Protein 4FQE (pdb70)

Secondary structure (DSSP, 8-state):
-EEEEEEEE----EEEEEEEEE-TTSEEEEEEEEEE--EEEEEEEEEE-EESSSSEEEEEEEEEEEESS--EE--EEEEEEESSSSEEEEEEEEEEEE--EEEEEEEEEEEETTTEEEEEEEEEEEE---EEEEEEEEEE--SSSEEEEEEEEEE--EEEEEEEEEEE--

Foldseek 3Di:
DKWKWKWKDWCFIKIKIKDKDADPQFWIKMKMWMATPHKIKMKIKIWGWADPDPFKIKIWMWMFMDMPQWTWTWTKIKIKGDPDPFKIKMWMWIFIDTCGWIKIKIKIWGDPPNFKIKMWMWMFTDDDCTKIKIKIKIWGCPDPFKIWIKMWMDISPIIMIMTMMMGDDD

GO terms:
  GO:0009279 cell outer membrane (C, IMP)
  GO:0005244 voltage-gated monoatomic ion channel activity (F, IMP)
  GO:0045488 pectin metabolic process (P, IMP)

Nearest PDB structures (foldseek):
  4fqe-assembly1_A  TM=1.006E+00  e=1.989E-33  Dickeya dadantii 3937
  4pr7-assembly1_A  TM=1.001E+00  e=6.737E-31  Dickeya dadantii
  8prn-assembly1_A  TM=6.132E-01  e=8.228E-06  Pseudogemmobacter blasticus
  1h6s-assembly1_1  TM=5.947E-01  e=3.664E-06  Pseudogemmobacter blasticus
  5fp2-assembly1_A  TM=3.968E-01  e=7.235E-04  Pseudomonas aeruginosa PAO1

B-factor: mean 33.02, std 14.08, range [19.28, 88.0]

Solvent-accessible surface area: 10880 Å² total; per-residue (Å²): 82,20,57,8,84,44,41,12,91,76,107,98,53,112,13,27,60,40,74,34,65,103,95,120,109,8,66,2,87,19,55,15,65,56,107,22,129,151,34,93,6,59,18,62,31,30,10,87,27,108,142,135,85,100,60,116,10,66,14,54,12,92,3,81,17,72,29,72,77,78,32,12,82,41,28,21,94,70,27,107,19,42,89,72,155,73,51,17,52,21,99,32,103,40,19,19,92,86,214,125,9,64,8,68,2,20,32,84,47,99,45,67,139,184,45,70,39,65,7,78,48,72,35,65,79,94,43,95,153,172,80,53,19,83,6,69,74,67,8,76,102,160,37,146,38,109,65,52,12,60,9,68,3,75,36,78,227,76,27,29,100,35,85,11,45,40,60,28,105,175

Radius of gyration: 16.12 Å; Cα contacts (8 Å, |Δi|>4): 517; chains: 1; bounding box: 32×30×42 Å

Organism: Dickeya dadant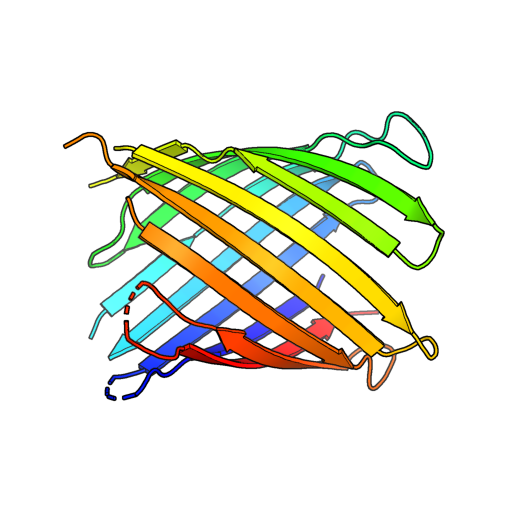ii (strain 3937) (NCBI:txid198628)

Structure (mmCIF, N/CA/C/O backbone):
data_4FQE
#
_entry.id   4FQE
#
_cell.length_a   36.856
_cell.length_b   59.674
_cell.length_c   51.564
_cell.angle_alpha   90.000
_cell.angle_beta   106.800
_cell.angle_gamma   90.000
#
_symmetry.space_group_name_H-M   'P 1 21 1'
#
loop_
_entity.id
_entity.type
_entity.pdbx_description
1 polymer 'Oligogalacturonate-specific porin kdgM'
2 non-polymer N-OCTANE
3 non-polymer (HYDROXYETHYLOXY)TRI(ETHYLOXY)OCTANE
4 water water
#
loop_
_atom_site.group_PDB
_atom_site.id
_atom_site.type_symbol
_atom_site.label_atom_id
_atom_site.label_alt_id
_atom_site.label_comp_id
_atom_site.label_asym_id
_atom_site.label_entity_id
_atom_site.label_seq_id
_atom_site.pdbx_PDB_ins_code
_atom_site.Cartn_x
_atom_site.Cartn_y
_atom_site.Cartn_z
_atom_site.occupancy
_atom_site.B_iso_or_equiv
_atom_site.auth_seq_id
_atom_site.auth_comp_id
_atom_site.auth_asym_id
_atom_site.auth_atom_id
_atom_site.pdbx_PDB_model_num
ATOM 1 N N . VAL A 1 1 ? -0.723 3.896 -11.034 1.00 23.85 1 VAL A N 1
ATOM 2 C CA . VAL A 1 1 ? -1.355 3.635 -9.738 1.00 23.16 1 VAL A CA 1
ATOM 3 C C . VAL A 1 1 ? -1.151 2.177 -9.343 1.00 22.76 1 VAL A C 1
ATOM 4 O O . VAL A 1 1 ? -1.350 1.293 -10.150 1.00 23.01 1 VAL A O 1
ATOM 8 N N . SER A 1 2 ? -0.732 1.957 -8.110 1.00 22.21 2 SER A N 1
ATOM 9 C CA . SER A 1 2 ? -0.677 0.650 -7.544 1.00 22.10 2 SER A CA 1
ATOM 10 C C . SER A 1 2 ? -1.434 0.581 -6.201 1.00 21.84 2 SER A C 1
ATOM 11 O O . SER A 1 2 ? -1.640 1.587 -5.511 1.00 21.10 2 SER A O 1
ATOM 14 N N . ILE A 1 3 ? -1.930 -0.613 -5.896 1.00 21.82 3 ILE A N 1
ATOM 15 C CA . ILE A 1 3 ? -2.582 -0.906 -4.632 1.00 22.03 3 ILE A CA 1
ATOM 16 C C . ILE A 1 3 ? -1.826 -2.111 -4.042 1.00 21.35 3 ILE A C 1
ATOM 17 O O . ILE A 1 3 ? -1.612 -3.125 -4.717 1.00 20.83 3 ILE A O 1
ATOM 22 N N . ASP A 1 4 ? -1.409 -1.973 -2.797 1.00 20.87 4 ASP A N 1
ATOM 23 C CA . ASP A 1 4 ? -0.517 -2.907 -2.168 1.00 21.04 4 ASP A CA 1
ATOM 24 C C . ASP A 1 4 ? -1.202 -3.349 -0.887 1.00 21.06 4 ASP A C 1
ATOM 25 O O . ASP A 1 4 ? -1.410 -2.557 0.021 1.00 20.92 4 ASP A O 1
ATOM 30 N N . TYR A 1 5 ? -1.525 -4.632 -0.827 1.00 21.02 5 TYR A N 1
ATOM 31 C CA . TYR A 1 5 ? -1.980 -5.248 0.389 1.00 21.57 5 TYR A CA 1
ATOM 32 C C . TYR A 1 5 ? -0.875 -6.068 1.049 1.00 20.90 5 TYR A C 1
ATOM 33 O O . TYR A 1 5 ? -0.132 -6.772 0.370 1.00 20.50 5 TYR A O 1
ATOM 42 N N . ARG A 1 6 ? -0.768 -5.968 2.368 1.00 20.70 6 ARG A N 1
ATOM 43 C CA . ARG A 1 6 ? 0.299 -6.650 3.101 1.00 20.62 6 ARG A CA 1
ATOM 44 C C . ARG A 1 6 ? -0.224 -7.130 4.458 1.00 20.87 6 ARG A C 1
ATOM 45 O O . ARG A 1 6 ? -0.947 -6.402 5.143 1.00 21.17 6 ARG A O 1
ATOM 53 N N . HIS A 1 7 ? 0.148 -8.347 4.828 1.00 20.86 7 HIS A N 1
ATOM 54 C CA . HIS A 1 7 ? -0.127 -8.935 6.145 1.00 21.40 7 HIS A CA 1
ATOM 55 C C . HIS A 1 7 ? 1.173 -9.171 6.848 1.00 21.83 7 HIS A C 1
ATOM 56 O O . HIS A 1 7 ? 2.145 -9.676 6.247 1.00 21.06 7 HIS A O 1
ATOM 63 N N . GLU A 1 8 ? 1.228 -8.816 8.127 1.00 22.95 8 GLU A N 1
ATOM 64 C CA . GLU A 1 8 ? 2.466 -8.924 8.920 1.00 23.88 8 GLU A CA 1
ATOM 65 C C . GLU A 1 8 ? 2.160 -9.672 10.201 1.00 25.51 8 GLU A C 1
ATOM 66 O O . GLU A 1 8 ? 1.133 -9.437 10.826 1.00 25.29 8 GLU A O 1
ATOM 72 N N . MET A 1 9 ? 3.091 -10.514 10.635 1.00 27.13 9 MET A N 1
ATOM 73 C CA A MET A 1 9 ? 3.010 -11.193 11.933 0.50 28.73 9 MET A CA 1
ATOM 74 C CA B MET A 1 9 ? 2.984 -11.141 11.949 0.50 29.22 9 MET A CA 1
ATOM 75 C C . MET A 1 9 ? 4.406 -11.291 12.496 1.00 30.63 9 MET A C 1
ATOM 76 O O . MET A 1 9 ? 5.360 -11.204 11.748 1.00 29.60 9 MET A O 1
ATOM 85 N N . GLN A 1 10 ? 4.538 -11.473 13.806 1.00 35.03 10 GLN A N 1
ATOM 86 C CA . GLN A 1 10 ? 5.862 -11.756 14.365 1.00 39.55 10 GLN A CA 1
ATOM 87 C C . GLN A 1 10 ? 5.901 -13.194 14.862 1.00 44.67 10 GLN A C 1
ATOM 88 O O . GLN A 1 10 ? 5.220 -14.077 14.298 1.00 45.07 10 GLN A O 1
ATOM 94 N N . ASP A 1 11 ? 6.726 -13.459 15.871 1.00 48.78 11 ASP A N 1
ATOM 95 C CA . ASP A 1 11 ? 6.690 -14.741 16.545 1.00 51.83 11 ASP A CA 1
ATOM 96 C C . ASP A 1 11 ? 7.327 -14.622 17.926 1.00 54.85 11 ASP A C 1
ATOM 97 O O . ASP A 1 11 ? 7.041 -13.672 18.661 1.00 56.58 11 ASP A O 1
ATOM 102 N N . GLY A 1 16 ? 0.261 -10.426 17.778 1.00 42.81 16 GLY A N 1
ATOM 103 C CA . GLY A 1 16 ? -0.956 -10.304 16.980 1.00 41.49 16 GLY A CA 1
ATOM 104 C C . GLY A 1 16 ? -0.689 -10.357 15.478 1.00 39.76 16 GLY A C 1
ATOM 105 O O . GLY A 1 16 ? 0.018 -11.237 14.979 1.00 40.98 16 GLY A O 1
ATOM 106 N N . HIS A 1 17 ? -1.286 -9.428 14.753 1.00 37.33 17 HIS A N 1
ATOM 107 C CA . HIS A 1 17 ? -1.106 -9.315 13.327 1.00 34.58 17 HIS A CA 1
ATOM 108 C C . HIS A 1 17 ? -1.390 -7.916 12.935 1.00 32.64 17 HIS A C 1
ATOM 109 O O . HIS A 1 17 ? -2.066 -7.166 13.669 1.00 33.19 17 HIS A O 1
ATOM 116 N N . LYS A 1 18 ? -0.857 -7.535 11.787 1.00 30.15 18 LYS A N 1
ATOM 117 C CA . LYS A 1 18 ? -1.133 -6.230 11.191 1.00 29.09 18 LYS A CA 1
ATOM 118 C C . LYS A 1 18 ? -1.515 -6.423 9.735 1.00 27.55 18 LYS A C 1
ATOM 119 O O . LYS A 1 18 ? -0.967 -7.314 9.042 1.00 27.44 18 LYS A O 1
ATOM 125 N N . ASP A 1 19 ? -2.439 -5.600 9.254 1.00 26.23 19 ASP A N 1
ATOM 126 C CA . ASP A 1 19 ? -2.747 -5.532 7.838 1.00 25.25 19 ASP A CA 1
ATOM 127 C C . ASP A 1 19 ? -2.707 -4.094 7.342 1.00 24.21 19 ASP A C 1
ATOM 128 O O . ASP A 1 19 ? -2.919 -3.133 8.111 1.00 24.21 19 ASP A O 1
ATOM 133 N N . ARG A 1 20 ? -2.456 -3.943 6.054 1.00 22.95 20 ARG A N 1
ATOM 134 C CA . ARG A 1 20 ? -2.457 -2.606 5.455 1.00 22.15 20 ARG A CA 1
ATOM 135 C C . ARG A 1 20 ? -2.935 -2.605 4.015 1.00 21.84 20 ARG A C 1
ATOM 136 O O . ARG A 1 20 ? -2.797 -3.591 3.293 1.00 21.98 20 ARG A O 1
ATOM 144 N N . LEU A 1 21 ? -3.449 -1.466 3.563 1.00 21.46 21 LEU A N 1
ATOM 145 C CA . LEU A 1 21 ? -3.697 -1.273 2.164 1.00 21.38 21 LEU A CA 1
ATOM 146 C C . LEU A 1 21 ? -3.129 0.087 1.778 1.00 20.75 21 LEU A C 1
ATOM 147 O O . LEU A 1 21 ? -3.567 1.073 2.328 1.00 20.57 21 LEU A O 1
ATOM 152 N N . LEU A 1 22 ? -2.217 0.090 0.818 1.00 20.09 22 LEU A N 1
ATOM 153 C CA . LEU A 1 22 ? -1.417 1.279 0.433 1.00 20.16 22 LEU A CA 1
ATOM 154 C C . LEU A 1 22 ? -1.625 1.509 -1.039 1.00 20.33 22 LEU A C 1
ATOM 155 O O . LEU A 1 22 ? -1.313 0.644 -1.862 1.00 20.38 22 LEU A O 1
ATOM 160 N N . ILE A 1 23 ? -2.171 2.684 -1.363 1.00 20.71 23 ILE A N 1
ATOM 161 C CA . ILE A 1 23 ? -2.428 3.068 -2.720 1.00 21.14 23 ILE A CA 1
ATOM 162 C C . ILE A 1 23 ? -1.505 4.221 -3.067 1.00 20.75 23 ILE A C 1
ATOM 163 O O . ILE A 1 23 ? -1.428 5.183 -2.314 1.00 20.41 23 ILE A O 1
ATOM 168 N N . SER A 1 24 ? -0.842 4.150 -4.210 1.00 20.67 24 SER A N 1
ATOM 169 C CA . SER A 1 24 ? 0.112 5.203 -4.546 1.00 20.80 24 SER A CA 1
ATOM 170 C C . SER A 1 24 ? 0.296 5.390 -6.023 1.00 21.07 24 SER A C 1
ATOM 171 O O . SER A 1 24 ? -0.076 4.538 -6.849 1.00 21.63 24 SER A O 1
ATOM 174 N N . HIS A 1 25 ? 0.824 6.545 -6.380 1.00 21.13 25 HIS A N 1
ATOM 175 C CA . HIS A 1 25 ? 1.143 6.808 -7.765 1.00 21.67 25 HIS A CA 1
ATOM 176 C C . HIS A 1 25 ? 2.303 7.787 -7.820 1.00 21.69 25 HIS A C 1
ATOM 177 O O . HIS A 1 25 ? 2.391 8.687 -6.971 1.00 20.92 25 HIS A O 1
ATOM 184 N N . ARG A 1 26 ? 3.214 7.569 -8.769 1.00 21.89 26 ARG A N 1
ATOM 185 C CA . ARG A 1 26 ? 4.275 8.530 -9.073 1.00 22.75 26 ARG A CA 1
ATOM 186 C C . ARG A 1 26 ? 4.024 9.002 -10.491 1.00 23.98 26 ARG A C 1
ATOM 187 O O . ARG A 1 26 ? 3.938 8.189 -11.413 1.00 23.87 26 ARG A O 1
ATOM 195 N N . PHE A 1 27 ? 3.868 10.308 -10.655 1.00 24.60 27 PHE A N 1
ATOM 196 C CA . PHE A 1 27 ? 3.659 10.922 -11.950 1.00 26.27 27 PHE A CA 1
ATOM 197 C C . PHE A 1 27 ? 5.007 11.054 -12.665 1.00 26.73 27 PHE A C 1
ATOM 198 O O . PHE A 1 27 ? 6.062 11.045 -12.020 1.00 26.12 27 PHE A O 1
ATOM 206 N N . ALA A 1 28 ? 4.965 11.188 -13.988 1.00 28.05 28 ALA A N 1
ATOM 207 C CA . ALA A 1 28 ? 6.191 11.280 -14.793 1.00 28.92 28 ALA A CA 1
ATOM 208 C C . ALA A 1 28 ? 6.970 12.551 -14.460 1.00 28.90 28 ALA A C 1
ATOM 209 O O . ALA A 1 28 ? 8.177 12.578 -14.619 1.00 29.89 28 ALA A O 1
ATOM 211 N N . ASN A 1 29 ? 6.286 13.597 -13.983 1.00 28.69 29 ASN A N 1
ATOM 212 C CA . ASN A 1 29 ? 6.968 14.805 -13.508 1.00 28.38 29 ASN A CA 1
ATOM 213 C C . ASN A 1 29 ? 7.752 14.629 -12.200 1.00 26.74 29 ASN A C 1
ATOM 214 O O . ASN A 1 29 ? 8.438 15.559 -11.775 1.00 26.64 29 ASN A O 1
ATOM 219 N N . GLY A 1 30 ? 7.609 13.488 -11.533 1.00 25.05 30 GLY A N 1
ATOM 220 C CA . GLY A 1 30 ? 8.323 13.240 -10.290 1.00 23.79 30 GLY A CA 1
ATOM 221 C C . GLY A 1 30 ? 7.464 13.366 -9.040 1.00 22.77 30 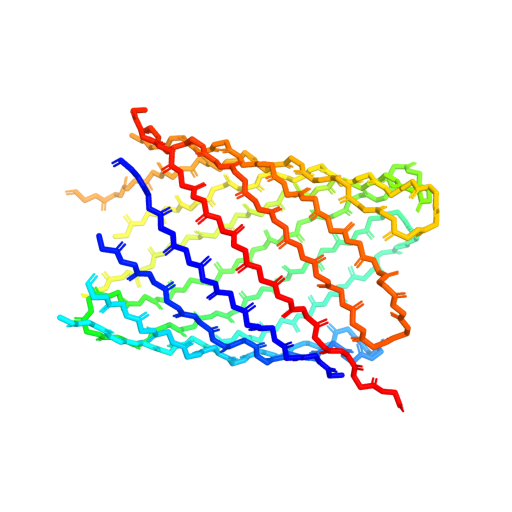GLY A C 1
ATOM 222 O O . GLY A 1 30 ? 7.869 12.920 -7.975 1.00 21.82 30 GLY A O 1
ATOM 223 N N . PHE A 1 31 ? 6.285 13.976 -9.158 1.00 22.97 31 PHE A N 1
ATOM 224 C CA . PHE A 1 31 ? 5.412 14.155 -7.985 1.00 22.38 31 PHE A CA 1
ATOM 225 C C . PHE A 1 31 ? 4.776 12.823 -7.623 1.00 21.78 31 PHE A C 1
ATOM 226 O O . PHE A 1 31 ? 4.382 12.071 -8.527 1.00 21.84 31 PHE A O 1
ATOM 234 N N . GLY A 1 32 ? 4.720 12.521 -6.325 1.00 20.88 32 GLY A N 1
ATOM 235 C CA . GLY A 1 32 ? 4.117 11.257 -5.879 1.00 20.96 32 GLY A CA 1
ATOM 236 C C . GLY A 1 32 ? 3.201 11.504 -4.718 1.00 20.87 32 GLY A C 1
ATOM 237 O O . GLY A 1 32 ? 3.416 12.460 -3.964 1.00 20.43 32 GLY A O 1
ATOM 238 N N . LEU A 1 33 ? 2.210 10.621 -4.580 1.00 21.13 33 LEU A N 1
ATOM 239 C CA . LEU A 1 33 ? 1.191 10.710 -3.552 1.00 21.80 33 LEU A CA 1
ATOM 240 C C . LEU A 1 33 ? 0.828 9.301 -3.161 1.00 21.00 33 LEU A C 1
ATOM 241 O O . LEU A 1 33 ? 0.650 8.468 -4.042 1.00 21.04 33 LEU A O 1
ATOM 246 N N . SER A 1 34 ? 0.674 9.045 -1.874 1.00 20.20 34 SER A N 1
ATOM 247 C CA . SER A 1 34 ? 0.172 7.752 -1.424 1.00 19.86 34 SER A CA 1
ATOM 248 C C . SER A 1 34 ? -0.781 7.926 -0.264 1.00 20.10 34 SER A C 1
ATOM 249 O O . SER A 1 34 ? -0.733 8.938 0.426 1.00 19.45 34 SER A O 1
ATOM 252 N N . SER A 1 35 ? -1.675 6.947 -0.073 1.00 20.37 35 SER A N 1
ATOM 253 C CA . SER A 1 35 ? -2.560 6.958 1.086 1.00 21.22 35 SER A CA 1
ATOM 254 C C . SER A 1 35 ? -2.593 5.502 1.599 1.00 21.49 35 SER A C 1
ATOM 255 O O . SER A 1 35 ? -2.628 4.585 0.805 1.00 21.01 35 SER A O 1
ATOM 258 N N . GLU A 1 36 ? -2.492 5.307 2.904 1.00 21.87 36 GLU A N 1
ATOM 259 C CA . GLU A 1 36 ? -2.422 3.962 3.458 1.00 22.34 36 GLU A CA 1
ATOM 260 C C . GLU A 1 36 ? -3.396 3.869 4.621 1.00 23.06 36 GLU A C 1
ATOM 261 O O . GLU A 1 36 ? -3.462 4.785 5.435 1.00 23.41 36 GLU A O 1
ATOM 267 N N . VAL A 1 37 ? -4.146 2.773 4.679 1.00 23.26 37 VAL A N 1
ATOM 268 C CA . VAL A 1 37 ? -4.973 2.469 5.826 1.00 24.26 37 VAL A CA 1
ATOM 269 C C . VAL A 1 37 ? -4.399 1.213 6.468 1.00 24.53 37 VAL A C 1
ATOM 270 O O . VAL A 1 37 ? -3.946 0.310 5.759 1.00 23.61 37 VAL A O 1
ATOM 274 N N . LYS A 1 38 ? -4.352 1.207 7.796 1.00 25.35 38 LYS A N 1
ATOM 275 C CA . LYS A 1 38 ? -3.683 0.164 8.555 1.00 26.36 38 LYS A CA 1
ATOM 276 C C . LYS A 1 38 ? -4.611 -0.266 9.657 1.00 27.90 38 LYS A C 1
ATOM 277 O O . LYS A 1 38 ? -5.278 0.571 10.245 1.00 27.54 38 LYS A O 1
ATOM 283 N N . TRP A 1 39 ? -4.663 -1.573 9.907 1.00 28.59 39 TRP A N 1
ATOM 284 C CA . TRP A 1 39 ? -5.356 -2.119 11.057 1.00 30.49 39 TRP A CA 1
ATOM 285 C C . TRP A 1 39 ? -4.622 -3.305 11.652 1.00 31.55 39 TRP A C 1
ATOM 286 O O . TRP A 1 39 ? -3.955 -4.067 10.927 1.00 31.63 39 TRP A O 1
ATOM 297 N N . ALA A 1 40 ? -4.706 -3.452 12.974 1.00 32.86 40 ALA A N 1
ATOM 298 C CA . ALA A 1 40 ? -3.875 -4.383 13.725 1.00 34.50 40 ALA A CA 1
ATOM 299 C C . ALA A 1 40 ? -4.614 -4.874 14.949 1.00 38.27 40 ALA A C 1
ATOM 300 O O . ALA A 1 40 ? -5.419 -4.134 15.544 1.00 38.45 40 ALA A O 1
ATOM 302 N N . GLN A 1 41 ? -4.350 -6.118 15.344 1.00 40.89 41 GLN A N 1
ATOM 303 C CA . GLN A 1 41 ? -5.042 -6.722 16.494 1.00 44.43 41 GLN A CA 1
ATOM 304 C C . GLN A 1 41 ? -4.041 -7.359 17.439 1.00 45.67 41 GLN A C 1
ATOM 305 O O . GLN A 1 41 ? -3.106 -8.028 16.975 1.00 47.12 41 GLN A O 1
ATOM 311 N N . VAL A 1 56 ? -7.403 -3.856 19.490 1.00 51.83 56 VAL A N 1
ATOM 312 C CA . VAL A 1 56 ? -7.460 -3.456 18.084 1.00 50.15 56 VAL A CA 1
ATOM 313 C C . VAL A 1 56 ? -6.933 -2.026 17.893 1.00 48.15 56 VAL A C 1
ATOM 314 O O . VAL A 1 56 ? -7.155 -1.159 18.737 1.00 50.24 56 VAL A O 1
ATOM 318 N N . SER A 1 57 ? -6.231 -1.776 16.794 1.00 43.96 57 SER A N 1
ATOM 319 C CA . SER A 1 57 ? -5.867 -0.409 16.438 1.00 42.12 57 SER A CA 1
ATOM 320 C C . SER A 1 57 ? -6.020 -0.180 14.946 1.00 40.24 57 SER A C 1
ATOM 321 O O . SER A 1 57 ? -6.157 -1.114 14.150 1.00 38.97 57 SER A O 1
ATOM 324 N N . ASN A 1 58 ? -6.010 1.088 14.567 1.00 38.51 58 ASN A N 1
ATOM 325 C CA . ASN A 1 58 ? -6.137 1.445 13.182 1.00 36.89 58 ASN A CA 1
ATOM 326 C C . ASN A 1 58 ? -5.465 2.767 12.957 1.00 35.38 58 ASN A C 1
ATOM 327 O O . ASN A 1 58 ? -5.194 3.508 13.908 1.00 35.71 58 ASN A O 1
ATOM 332 N N . GLY A 1 59 ? -5.228 3.062 11.697 1.00 33.33 59 GLY A N 1
ATOM 333 C CA . GLY A 1 59 ? -4.510 4.276 11.332 1.00 32.54 59 GLY A CA 1
ATOM 334 C C . GLY A 1 59 ? -4.534 4.547 9.852 1.00 31.31 59 GLY A C 1
ATOM 335 O O . GLY A 1 59 ? -4.916 3.688 9.065 1.00 29.38 59 GLY A O 1
ATOM 336 N N . THR A 1 60 ? -4.128 5.767 9.473 1.00 30.47 60 THR A N 1
ATOM 337 C CA . THR A 1 60 ? -4.012 6.106 8.072 1.00 30.23 60 THR A CA 1
ATOM 338 C C . THR A 1 60 ? -2.812 7.000 7.883 1.00 28.71 60 THR A C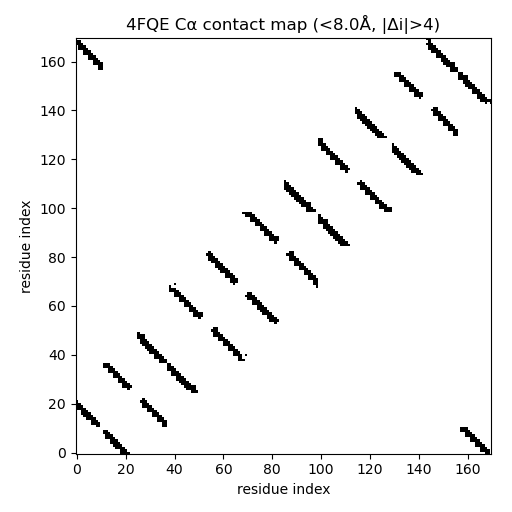 1
ATOM 339 O O . THR A 1 60 ? -2.576 7.887 8.719 1.00 28.95 60 THR A O 1
ATOM 343 N N . GLU A 1 61 ? -2.108 6.809 6.780 1.00 26.35 61 GLU A N 1
ATOM 344 C CA . GLU A 1 61 ? -0.970 7.688 6.455 1.00 25.17 61 GLU A CA 1
ATOM 345 C C . GLU A 1 61 ? -1.065 8.223 5.039 1.00 23.80 61 GLU A C 1
ATOM 346 O O . GLU A 1 61 ? -1.450 7.522 4.123 1.00 23.39 61 GLU A O 1
ATOM 352 N N . VAL A 1 62 ? -0.724 9.500 4.869 1.00 22.99 62 VAL A N 1
ATOM 353 C CA A VAL A 1 62 ? -0.630 10.078 3.542 0.50 22.48 62 VAL A CA 1
ATOM 354 C CA B VAL A 1 62 ? -0.649 10.114 3.561 0.50 22.43 62 VAL A CA 1
ATOM 355 C C . VAL A 1 62 ? 0.765 10.635 3.371 1.00 21.87 62 VAL A C 1
ATOM 356 O O . VAL A 1 62 ? 1.356 11.154 4.317 1.00 22.11 62 VAL A O 1
ATOM 363 N N . VAL A 1 63 ? 1.297 10.498 2.162 1.00 21.35 63 VAL A N 1
ATOM 364 C CA . VAL A 1 63 ? 2.663 10.932 1.837 1.00 20.91 63 VAL A CA 1
ATOM 365 C C . VAL A 1 63 ? 2.566 11.683 0.522 1.00 21.16 63 VAL A C 1
ATOM 366 O O . VAL A 1 63 ? 1.954 11.198 -0.429 1.00 21.66 63 VAL A O 1
ATOM 370 N N . ALA A 1 64 ? 3.184 12.847 0.474 1.00 21.16 64 ALA A N 1
ATOM 371 C CA . ALA A 1 64 ? 3.459 13.565 -0.777 1.00 21.28 64 ALA A CA 1
ATOM 372 C C . ALA A 1 64 ? 4.969 13.738 -0.929 1.00 20.96 64 ALA A C 1
ATOM 373 O O . ALA A 1 64 ? 5.669 13.933 0.048 1.00 20.47 64 ALA A O 1
ATOM 375 N N . SER A 1 65 ? 5.478 13.598 -2.153 1.00 21.51 65 SER A N 1
ATOM 376 C CA . SER A 1 65 ? 6.906 13.722 -2.429 1.00 21.89 65 SER A CA 1
ATOM 377 C C . SER A 1 65 ? 7.171 14.148 -3.860 1.00 22.52 65 SER A C 1
ATOM 378 O O . SER A 1 65 ? 6.310 14.066 -4.730 1.00 21.36 65 SER A O 1
ATOM 381 N N . TYR A 1 66 ? 8.409 14.601 -4.085 1.00 23.51 66 TYR A N 1
ATOM 382 C CA . TYR A 1 66 ? 8.932 14.844 -5.435 1.00 24.55 66 TYR A CA 1
ATOM 383 C C . TYR A 1 66 ? 10.232 14.029 -5.573 1.00 24.09 66 TYR A C 1
ATOM 384 O O . TYR A 1 66 ? 11.098 14.112 -4.710 1.00 23.48 66 TYR A O 1
ATOM 393 N N . VAL A 1 67 ? 10.402 13.284 -6.661 1.00 23.80 67 VAL A N 1
ATOM 394 C CA . VAL A 1 67 ? 11.711 12.739 -6.959 1.00 23.94 67 VAL A CA 1
ATOM 395 C C . VAL A 1 67 ? 12.365 13.647 -7.986 1.00 25.43 67 VAL A C 1
ATOM 396 O O . VAL A 1 67 ? 11.836 13.838 -9.074 1.00 26.05 67 VAL A O 1
ATOM 400 N N . TYR A 1 68 ? 13.508 14.203 -7.616 1.00 26.52 68 TYR A N 1
ATOM 401 C CA . TYR A 1 68 ? 14.286 15.095 -8.494 1.00 28.58 68 TYR A CA 1
ATOM 402 C C . TYR A 1 68 ? 15.502 14.325 -9.006 1.00 28.68 68 TYR A C 1
ATOM 403 O O . TYR A 1 68 ? 16.390 13.985 -8.222 1.00 28.21 68 TYR A O 1
ATOM 412 N N . LYS A 1 69 ? 15.538 14.039 -10.303 1.00 29.22 69 LYS A N 1
ATOM 413 C CA . LYS A 1 69 ? 16.627 13.235 -10.884 1.00 30.66 69 LYS A CA 1
ATOM 414 C C . LYS A 1 69 ? 17.693 14.140 -11.465 1.00 31.01 69 LYS A C 1
ATOM 415 O O . LYS A 1 69 ? 17.426 14.889 -12.389 1.00 32.29 69 LYS A O 1
ATOM 421 N N . PHE A 1 70 ? 18.889 14.105 -10.894 1.00 30.67 70 PHE A N 1
ATOM 422 C CA . PHE A 1 70 ? 19.998 14.870 -11.442 1.00 31.20 70 PHE A CA 1
ATOM 423 C C . PHE A 1 70 ? 20.449 14.306 -12.770 1.00 31.41 70 PHE A C 1
ATOM 424 O O . PHE A 1 70 ? 20.823 15.057 -13.661 1.00 32.34 70 PHE A O 1
ATOM 432 N N . ASN A 1 71 ? 20.450 12.981 -12.854 1.00 30.56 71 ASN A N 1
ATOM 433 C CA . ASN A 1 71 ? 20.871 12.227 -14.039 1.00 31.23 71 ASN A CA 1
ATOM 434 C C . ASN A 1 71 ? 20.450 10.781 -13.838 1.00 30.74 71 ASN A C 1
ATOM 435 O O . ASN A 1 71 ? 19.741 10.493 -12.886 1.00 29.72 71 ASN A O 1
ATOM 440 N N . SER A 1 72 ? 20.894 9.880 -14.710 1.00 31.75 72 SER A N 1
ATOM 441 C CA . SER A 1 72 ? 20.503 8.461 -14.652 1.00 31.26 72 SER A CA 1
ATOM 442 C C . SER A 1 72 ? 20.982 7.686 -13.408 1.00 30.01 72 SER A C 1
ATOM 443 O O . SER A 1 72 ? 20.455 6.609 -13.083 1.00 29.61 72 SER A O 1
ATOM 446 N N . VAL A 1 73 ? 21.955 8.241 -12.698 1.00 29.09 73 VAL A N 1
ATOM 447 C CA . VAL A 1 73 ? 22.481 7.621 -11.507 1.00 27.94 73 VAL A CA 1
ATOM 448 C C . VAL A 1 73 ? 21.918 8.182 -10.204 1.00 26.61 73 VAL A C 1
ATOM 449 O O . VAL A 1 73 ? 21.442 7.416 -9.373 1.00 25.40 73 VAL A O 1
ATOM 453 N N . PHE A 1 74 ? 21.998 9.504 -10.000 1.00 26.55 74 PHE A N 1
ATOM 454 C CA . PHE A 1 74 ? 21.678 10.096 -8.681 1.00 25.96 74 PHE A CA 1
ATOM 455 C C . PHE A 1 74 ? 20.310 10.786 -8.699 1.00 25.46 74 PHE A C 1
ATOM 456 O O . PHE A 1 74 ? 19.968 11.463 -9.665 1.00 25.69 74 PHE A O 1
ATOM 464 N N . SER A 1 75 ? 19.533 10.603 -7.630 1.00 24.69 75 SER A N 1
ATOM 465 C CA . SER A 1 75 ? 18.295 11.333 -7.439 1.00 24.73 75 SER A CA 1
ATOM 466 C C . SER A 1 75 ? 18.107 11.678 -5.953 1.00 24.37 75 SER A C 1
ATOM 467 O O . SER A 1 75 ? 18.692 11.055 -5.084 1.00 24.18 75 SER A O 1
ATOM 470 N N . ILE A 1 76 ? 17.333 12.716 -5.681 1.00 24.57 76 ILE A N 1
ATOM 471 C CA A ILE A 1 76 ? 16.983 13.076 -4.319 0.50 24.57 76 ILE A CA 1
ATOM 472 C CA B ILE A 1 76 ? 16.996 13.100 -4.317 0.50 24.24 76 ILE A CA 1
ATOM 473 C C . ILE A 1 76 ? 15.475 13.296 -4.240 1.00 24.34 76 ILE A C 1
ATOM 474 O O . ILE A 1 76 ? 14.879 13.870 -5.169 1.00 24.56 76 ILE A O 1
ATOM 483 N N . GLU A 1 77 ? 14.876 12.806 -3.141 1.00 23.97 77 GLU A N 1
ATOM 484 C CA . GLU A 1 77 ? 13.417 12.794 -2.913 1.00 24.02 77 GLU A CA 1
ATOM 485 C C . GLU A 1 77 ? 13.055 13.370 -1.543 1.00 24.00 77 GLU A C 1
ATOM 486 O O . GLU A 1 77 ? 13.155 12.672 -0.547 1.00 24.19 77 GLU A O 1
ATOM 492 N N . PRO A 1 78 ? 12.647 14.655 -1.479 1.00 24.68 78 PRO A N 1
ATOM 493 C CA . PRO A 1 78 ? 12.126 15.178 -0.225 1.00 24.66 78 PRO A CA 1
ATOM 494 C C . PRO A 1 78 ? 10.683 14.742 -0.107 1.00 24.68 78 PRO A C 1
ATOM 495 O O . PRO A 1 78 ? 10.011 14.596 -1.121 1.00 26.18 78 PRO A O 1
ATOM 499 N N . GLY A 1 79 ? 10.215 14.498 1.101 1.00 23.56 79 GLY A N 1
ATOM 500 C CA . GLY A 1 79 ? 8.872 13.983 1.253 1.00 22.85 79 GLY A CA 1
ATOM 501 C C . GLY A 1 79 ? 8.288 14.492 2.527 1.00 22.72 79 GLY A C 1
ATOM 502 O O . GLY A 1 79 ? 9.004 14.864 3.432 1.00 22.57 79 GLY A O 1
ATOM 503 N N . PHE A 1 80 ? 6.969 14.466 2.559 1.00 23.40 80 PHE A N 1
ATOM 504 C CA . PHE A 1 80 ? 6.137 14.962 3.646 1.00 24.03 80 PHE A CA 1
ATOM 505 C C . PHE A 1 80 ? 5.156 13.846 3.965 1.00 23.17 80 PHE A C 1
ATOM 506 O O . PHE A 1 80 ? 4.506 13.355 3.065 1.00 22.34 80 PHE A O 1
ATOM 514 N N . SER A 1 81 ? 5.005 13.490 5.236 1.00 23.59 81 SER A N 1
ATOM 515 C CA . SER A 1 81 ? 3.994 12.493 5.629 1.00 23.63 81 SER A CA 1
ATOM 516 C C . SER A 1 81 ? 3.378 12.802 6.986 1.00 23.99 81 SER A C 1
ATOM 517 O O . SER A 1 81 ? 4.018 13.366 7.870 1.00 24.28 81 SER A O 1
ATOM 520 N N . LEU A 1 82 ? 2.109 12.478 7.109 1.00 23.77 82 LEU A N 1
ATOM 521 C CA . LEU A 1 82 ? 1.369 12.653 8.359 1.00 24.99 82 LEU A CA 1
ATOM 522 C C . LEU A 1 82 ? 0.680 11.334 8.559 1.00 26.14 82 LEU A C 1
ATOM 523 O O . LEU A 1 82 ? 0.081 10.838 7.626 1.00 25.77 82 LEU A O 1
ATOM 528 N N . GLU A 1 83 ? 0.774 10.775 9.757 1.00 28.39 83 GLU A N 1
ATOM 529 C CA . GLU A 1 83 ? -0.062 9.631 10.096 1.00 30.74 83 GLU A CA 1
ATOM 530 C C . GLU A 1 83 ? -0.995 9.953 11.255 1.00 32.05 83 GLU A C 1
ATOM 531 O O . GLU A 1 83 ? -0.612 10.663 12.164 1.00 31.60 83 GLU A O 1
ATOM 537 N N . SER A 1 84 ? -2.213 9.399 11.200 1.00 34.34 84 SER A N 1
ATOM 538 C CA . SER A 1 84 ? -3.267 9.586 12.215 1.00 36.32 84 SER A CA 1
ATOM 539 C C . SER A 1 84 ? -3.782 8.212 12.652 1.00 39.95 84 SER A C 1
ATOM 540 O O . SER A 1 84 ? -4.268 7.450 11.811 1.00 39.49 84 SER A O 1
ATOM 543 N N . GLY A 1 85 ? -3.700 7.902 13.949 1.00 41.49 85 GLY A N 1
ATOM 544 C CA . GLY A 1 85 ? -4.104 6.585 14.425 1.00 44.09 85 GLY A CA 1
ATOM 545 C C . GLY A 1 85 ? -4.632 6.531 15.834 1.00 45.85 85 GLY A C 1
ATOM 546 O O . GLY A 1 85 ? -4.824 7.558 16.487 1.00 43.96 85 GLY A O 1
ATOM 547 N N . SER A 1 86 ? -4.888 5.295 16.267 1.00 48.69 86 SER A N 1
ATOM 548 C CA . SER A 1 86 ? -5.150 4.960 17.661 1.00 52.10 86 SER A CA 1
ATOM 549 C C . SER A 1 86 ? -3.889 5.222 18.500 1.00 55.52 86 SER A C 1
ATOM 550 O O . SER A 1 86 ? -3.971 5.823 19.565 1.00 58.77 86 SER A O 1
ATOM 553 N N . SER A 1 87 ? -2.729 4.785 18.002 1.00 59.00 87 SER A N 1
ATOM 554 C CA . SER A 1 87 ? -1.480 4.790 18.787 1.00 61.32 87 SER A CA 1
ATOM 555 C C . SER A 1 87 ? -0.284 5.546 18.170 1.00 63.16 87 SER A C 1
ATOM 556 O O . SER A 1 87 ? 0.503 6.151 18.908 1.00 66.95 87 SER A O 1
ATOM 559 N N . ASN A 1 88 ? -0.126 5.488 16.844 1.00 59.45 88 ASN A N 1
ATOM 560 C CA . ASN A 1 88 ? 0.928 6.230 16.155 1.00 56.82 88 ASN A CA 1
ATOM 561 C C . ASN A 1 88 ? 0.335 7.490 15.540 1.00 55.00 88 ASN A C 1
ATOM 562 O O . ASN A 1 88 ? -0.689 7.432 14.846 1.00 57.05 88 ASN A O 1
ATOM 567 N N . ASN A 1 89 ? 0.943 8.636 15.839 1.00 49.57 89 ASN A N 1
ATOM 568 C CA . ASN A 1 89 ? 0.437 9.929 15.357 1.00 46.03 89 ASN A CA 1
ATOM 569 C C . ASN A 1 89 ? 1.610 10.822 15.228 1.00 42.68 89 ASN A C 1
ATOM 570 O O . ASN A 1 89 ? 2.091 11.342 16.215 1.00 44.14 89 ASN A O 1
ATOM 575 N N . ASN A 1 90 ? 2.089 10.982 14.007 1.00 38.92 90 ASN A N 1
ATOM 576 C CA . ASN A 1 90 ? 3.384 11.572 13.781 1.00 36.28 90 ASN A CA 1
ATOM 577 C C . ASN A 1 90 ? 3.414 12.299 12.478 1.00 31.01 90 ASN A C 1
ATOM 578 O O . ASN A 1 90 ? 2.739 11.940 11.527 1.00 29.27 90 ASN A O 1
ATOM 583 N N . TYR A 1 91 ? 4.217 13.331 12.489 1.00 29.02 91 TYR A N 1
ATOM 584 C CA . TYR A 1 91 ? 4.651 14.052 11.313 1.00 26.89 91 TYR A CA 1
ATOM 585 C C . TYR A 1 91 ? 6.068 13.528 11.026 1.00 25.50 91 TYR A C 1
ATOM 586 O O . TYR A 1 91 ? 6.926 13.573 11.878 1.00 24.85 91 TYR A O 1
ATOM 595 N N . ARG A 1 92 ? 6.273 13.005 9.828 1.00 24.73 92 ARG A N 1
ATOM 596 C CA . ARG A 1 92 ? 7.555 12.413 9.459 1.00 24.14 92 ARG A CA 1
ATOM 597 C C . ARG A 1 92 ? 7.926 12.894 8.074 1.00 23.17 92 ARG A C 1
ATOM 598 O O . ARG A 1 92 ? 7.615 12.226 7.089 1.00 23.47 92 ARG A O 1
ATOM 606 N N . PRO A 1 93 ? 8.568 14.067 7.978 1.00 22.73 93 PRO A N 1
ATOM 607 C CA . PRO A 1 93 ? 9.110 14.483 6.697 1.00 22.64 93 PRO A CA 1
ATOM 608 C C . PRO A 1 93 ? 10.352 13.638 6.420 1.00 22.06 93 PRO A C 1
ATOM 609 O O . PRO A 1 93 ? 10.860 13.017 7.336 1.00 22.20 93 PRO A O 1
ATOM 613 N N . TYR A 1 94 ? 10.815 13.583 5.183 1.00 21.89 94 TYR A N 1
ATOM 614 C CA . TYR A 1 94 ? 12.029 12.813 4.906 1.00 21.98 94 TYR A CA 1
ATOM 615 C C . TYR A 1 94 ? 12.800 13.294 3.710 1.00 22.14 94 TYR A C 1
ATOM 616 O O . TYR A 1 94 ? 12.272 14.030 2.899 1.00 22.53 94 TYR A O 1
ATOM 625 N N . LEU A 1 95 ? 14.051 12.865 3.628 1.00 22.34 95 LEU A N 1
ATOM 626 C CA . LEU A 1 95 ? 14.892 13.046 2.443 1.00 22.67 95 LEU A CA 1
ATOM 627 C C . LEU A 1 95 ? 15.523 11.685 2.091 1.00 22.46 95 LEU A C 1
ATOM 628 O O . LEU A 1 95 ? 16.200 11.086 2.912 1.00 21.75 95 LEU A O 1
ATOM 633 N N . ARG A 1 96 ? 15.262 11.205 0.881 1.00 23.03 96 ARG A N 1
ATOM 634 C CA . ARG A 1 96 ? 15.826 9.941 0.408 1.00 23.91 96 ARG A CA 1
ATOM 635 C C . ARG A 1 96 ? 16.743 10.204 -0.793 1.00 23.65 96 ARG A C 1
ATOM 636 O O . ARG A 1 96 ? 16.319 10.761 -1.792 1.00 23.41 96 ARG A O 1
ATOM 644 N N . GLY A 1 97 ? 17.994 9.803 -0.684 1.00 23.68 97 GLY A N 1
ATOM 645 C CA . GLY A 1 97 ? 18.898 9.809 -1.824 1.00 24.51 97 GLY A CA 1
ATOM 646 C C . GLY A 1 97 ? 19.006 8.449 -2.436 1.00 24.38 97 GLY A C 1
ATOM 647 O O . GLY A 1 97 ? 19.029 7.442 -1.712 1.00 24.41 97 GLY A O 1
ATOM 648 N N . ARG A 1 98 ? 19.091 8.403 -3.761 1.00 24.90 98 ARG A N 1
ATOM 649 C CA . ARG A 1 98 ? 19.218 7.145 -4.480 1.00 25.62 98 ARG A CA 1
ATOM 650 C C . ARG A 1 98 ? 20.355 7.182 -5.497 1.00 25.39 98 ARG A C 1
ATOM 651 O O . ARG A 1 98 ? 20.532 8.173 -6.210 1.00 25.42 98 ARG A O 1
ATOM 659 N N . ALA A 1 99 ? 21.128 6.094 -5.557 1.00 25.08 99 ALA A N 1
ATOM 660 C CA . ALA A 1 99 ? 22.157 5.920 -6.590 1.00 25.98 99 ALA A CA 1
ATOM 661 C C . ALA A 1 99 ? 21.933 4.610 -7.335 1.00 26.73 99 ALA A C 1
ATOM 662 O O . ALA A 1 99 ? 21.945 3.559 -6.718 1.00 26.00 99 ALA A O 1
ATOM 664 N N . ASN A 1 100 ? 21.673 4.686 -8.633 1.00 28.16 100 ASN A N 1
ATOM 665 C CA . ASN A 1 100 ? 21.724 3.500 -9.489 1.00 29.69 100 ASN A CA 1
ATOM 666 C C . ASN A 1 100 ? 23.149 3.112 -9.833 1.00 30.34 100 ASN A C 1
ATOM 667 O O . ASN A 1 100 ? 23.781 3.699 -10.719 1.00 30.80 100 ASN A O 1
ATOM 672 N N . VAL A 1 101 ? 23.666 2.127 -9.105 1.00 30.02 101 VAL A N 1
ATOM 673 C CA . VAL A 1 101 ? 25.044 1.641 -9.314 1.00 30.76 101 VAL A CA 1
ATOM 674 C C . VAL A 1 101 ? 25.177 0.969 -10.682 1.00 31.72 101 VAL A C 1
ATOM 675 O O . VAL A 1 101 ? 26.119 1.244 -11.441 1.00 32.56 101 VAL A O 1
ATOM 679 N N . THR A 1 102 ? 24.245 0.073 -10.983 1.00 31.18 102 THR A N 1
ATOM 680 C CA . THR A 1 102 ? 24.099 -0.485 -12.318 1.00 32.56 102 THR A CA 1
ATOM 681 C C . THR A 1 102 ? 22.608 -0.436 -12.681 1.00 32.85 102 THR A C 1
ATOM 682 O O . THR A 1 102 ? 21.781 0.008 -11.888 1.00 32.89 102 THR A O 1
ATOM 686 N N . ASP A 1 103 ? 22.273 -0.927 -13.868 1.00 34.54 103 ASP A N 1
ATOM 687 C CA . ASP A 1 103 ? 20.881 -1.020 -14.301 1.00 35.50 103 ASP A CA 1
ATOM 688 C C . ASP A 1 103 ? 20.037 -1.964 -13.421 1.00 33.84 103 ASP A C 1
ATOM 689 O O . ASP A 1 103 ? 18.834 -1.788 -13.316 1.00 32.22 103 ASP A O 1
ATOM 694 N N . ASP A 1 104 ? 20.695 -2.933 -12.783 1.00 33.39 104 ASP A N 1
ATOM 695 C CA . ASP A 1 104 ? 20.032 -3.914 -11.905 1.00 32.43 104 ASP A CA 1
ATOM 696 C C . ASP A 1 104 ? 20.180 -3.653 -10.397 1.00 30.41 104 ASP A C 1
ATOM 697 O O . ASP A 1 104 ? 19.484 -4.271 -9.573 1.00 28.35 104 ASP A O 1
ATOM 702 N N . LEU A 1 105 ? 21.091 -2.765 -10.025 1.00 29.01 105 LEU A N 1
ATOM 703 C CA . LEU A 1 105 ? 21.477 -2.604 -8.628 1.00 27.92 105 LEU A CA 1
ATOM 704 C C . LEU A 1 105 ? 21.321 -1.171 -8.185 1.00 27.15 105 LEU A C 1
ATOM 705 O O . LEU A 1 105 ? 21.907 -0.286 -8.802 1.00 27.83 105 LEU A O 1
ATOM 710 N N . SER A 1 106 ? 20.556 -0.945 -7.121 1.00 25.89 106 SER A N 1
ATOM 711 C CA . SER A 1 106 ? 20.411 0.403 -6.575 1.00 25.42 106 SER A CA 1
ATOM 712 C C . SER A 1 106 ? 20.620 0.445 -5.074 1.00 24.54 106 SER A C 1
ATOM 713 O O . SER A 1 106 ? 20.428 -0.551 -4.364 1.00 24.39 106 SER A O 1
ATOM 716 N N . VAL A 1 107 ? 21.025 1.618 -4.591 1.00 24.22 107 VAL A N 1
ATOM 717 C CA . VAL A 1 107 ? 21.216 1.847 -3.169 1.00 23.46 107 VAL A CA 1
ATOM 718 C C . VAL A 1 107 ? 20.530 3.137 -2.782 1.00 22.85 107 VAL A C 1
ATOM 719 O O . VAL A 1 107 ? 20.517 4.081 -3.549 1.00 23.31 107 VAL A O 1
ATOM 723 N N . ALA A 1 108 ? 19.900 3.170 -1.621 1.00 22.25 108 ALA A N 1
ATOM 724 C CA . ALA A 1 108 ? 19.263 4.428 -1.160 1.00 21.92 108 ALA A CA 1
ATOM 725 C C . ALA A 1 108 ? 19.547 4.648 0.302 1.00 21.93 108 ALA A C 1
ATOM 726 O O . ALA A 1 108 ? 19.857 3.711 1.037 1.00 21.98 108 ALA A O 1
ATOM 728 N N . LEU A 1 109 ? 19.468 5.898 0.721 1.00 22.40 109 LEU A N 1
ATOM 729 C CA . LEU A 1 109 ? 19.561 6.250 2.105 1.00 22.66 109 LEU A CA 1
ATOM 730 C C . LEU A 1 109 ? 18.465 7.289 2.372 1.00 22.56 109 LEU A C 1
ATOM 731 O O . LEU A 1 109 ? 18.261 8.220 1.582 1.00 21.77 109 LEU A O 1
ATOM 736 N N . ARG A 1 110 ? 17.731 7.061 3.457 1.00 22.42 110 ARG A N 1
ATOM 737 C CA . ARG A 1 110 ? 16.623 7.941 3.847 1.00 22.26 110 ARG A CA 1
ATOM 738 C C . ARG A 1 110 ? 16.822 8.415 5.262 1.00 22.51 110 ARG A C 1
ATOM 739 O O . ARG A 1 110 ? 17.029 7.600 6.145 1.00 22.27 110 ARG A O 1
ATOM 747 N N . TYR A 1 111 ? 16.732 9.736 5.467 1.00 22.91 111 TYR A N 1
ATOM 748 C CA . TYR A 1 111 ? 16.640 10.349 6.802 1.00 23.53 111 TYR A CA 1
ATOM 749 C C . TYR A 1 111 ? 15.198 10.810 7.028 1.00 22.96 111 TYR A C 1
ATOM 750 O O . TYR A 1 111 ? 14.653 11.566 6.232 1.00 21.97 111 TYR A O 1
ATOM 759 N N . ARG A 1 112 ? 14.580 10.289 8.090 1.00 23.41 112 ARG A N 1
ATOM 760 C CA A ARG A 1 112 ? 13.181 10.557 8.384 0.50 23.60 112 ARG A CA 1
ATOM 761 C CA B ARG A 1 112 ? 13.183 10.566 8.386 0.50 23.41 112 ARG A CA 1
ATOM 762 C C . ARG A 1 112 ? 12.981 10.855 9.871 1.00 24.11 112 ARG A C 1
ATOM 763 O O . ARG A 1 112 ? 12.740 9.931 10.674 1.00 24.70 112 ARG A O 1
ATOM 778 N N . PRO A 1 113 ? 13.034 12.130 10.252 1.00 24.90 113 PRO A N 1
ATOM 779 C CA . PRO A 1 113 ? 12.732 12.410 11.632 1.00 25.90 113 PRO A CA 1
ATOM 780 C C . PRO A 1 113 ? 11.247 12.135 11.887 1.00 27.11 113 PRO A C 1
ATOM 781 O O . PRO A 1 113 ? 10.461 12.046 10.937 1.00 27.21 113 PRO A O 1
ATOM 785 N N . TYR A 1 114 ? 10.879 11.937 13.146 1.00 28.93 114 TYR A N 1
ATOM 786 C CA . TYR A 1 114 ? 9.472 11.786 13.498 1.00 30.67 114 TYR A CA 1
ATOM 787 C C . TYR A 1 114 ? 9.159 12.735 14.644 1.00 33.49 114 TYR A C 1
ATOM 788 O O . TYR A 1 114 ? 9.953 12.924 15.553 1.00 32.93 114 TYR A O 1
ATOM 797 N N . PHE A 1 115 ? 8.023 13.402 14.526 1.00 37.29 115 PHE A N 1
ATOM 798 C CA . PHE A 1 115 ? 7.511 14.265 15.586 1.00 40.87 115 PHE A CA 1
ATOM 799 C C . PHE A 1 115 ? 6.147 13.649 15.886 1.00 43.78 115 PHE A C 1
ATOM 800 O O . PHE A 1 115 ? 5.207 13.885 15.153 1.00 41.46 115 PHE A O 1
ATOM 808 N N . LYS A 1 116 ? 6.077 12.782 16.909 1.00 50.20 116 LYS A N 1
ATOM 809 C CA . LYS A 1 116 ? 4.883 11.949 17.166 1.00 53.35 116 LYS A CA 1
ATOM 810 C C . LYS A 1 116 ? 4.195 12.093 18.541 1.00 58.05 116 LYS A C 1
ATOM 811 O O . LYS A 1 116 ? 4.831 12.394 19.553 1.00 60.41 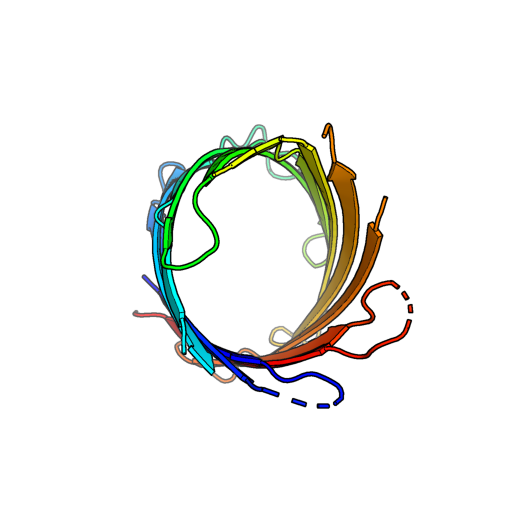116 LYS A O 1
ATOM 817 N N . ARG A 1 117 ? 2.880 11.859 18.541 1.00 60.06 117 ARG A N 1
ATOM 818 C CA . ARG A 1 117 ? 2.054 11.834 19.751 1.00 61.63 117 ARG A CA 1
ATOM 819 C C . ARG A 1 117 ? 0.915 10.815 19.590 1.00 63.07 117 ARG A C 1
ATOM 820 O O . ARG A 1 117 ? 0.529 10.124 20.538 1.00 66.71 117 ARG A O 1
ATOM 828 N N . LYS A 1 130 ? 9.762 12.389 19.918 1.00 35.81 130 LYS A N 1
ATOM 829 C CA . LYS A 1 130 ? 10.461 12.624 18.660 1.00 34.54 130 LYS A CA 1
ATOM 830 C C . LYS A 1 130 ? 11.789 11.866 18.554 1.00 33.56 130 LYS A C 1
ATOM 831 O O . LYS A 1 130 ? 12.365 11.429 19.540 1.00 33.47 130 LYS A O 1
ATOM 837 N N . GLY A 1 131 ? 12.262 11.751 17.329 1.00 31.52 131 GLY A N 1
ATOM 838 C CA . GLY A 1 131 ? 13.455 10.977 17.038 1.00 30.98 131 GLY A CA 1
ATOM 839 C C . GLY A 1 131 ? 13.678 10.988 15.546 1.00 29.14 131 GLY A C 1
ATOM 840 O O . GLY A 1 131 ? 13.229 11.893 14.827 1.00 27.78 131 GLY A O 1
ATOM 841 N N . TYR A 1 132 ? 14.355 9.964 15.071 1.00 28.38 132 TYR A N 1
ATOM 842 C CA . TYR A 1 132 ? 14.524 9.823 13.653 1.00 27.60 132 TYR A CA 1
ATOM 843 C C . TYR A 1 132 ? 14.817 8.393 13.277 1.00 26.78 132 TYR A C 1
ATOM 844 O O . TYR A 1 132 ? 15.294 7.604 14.106 1.00 27.18 132 TYR A O 1
ATOM 853 N N . THR A 1 133 ? 14.513 8.055 12.033 1.00 25.88 133 THR A N 1
ATOM 854 C CA . THR A 1 133 ? 15.077 6.853 11.444 1.00 25.87 133 THR A CA 1
ATOM 855 C C . THR A 1 133 ? 16.051 7.152 10.310 1.00 25.64 133 THR A C 1
ATOM 856 O O . THR A 1 133 ? 15.927 8.154 9.606 1.00 25.46 133 THR A O 1
ATOM 860 N N . LEU A 1 134 ? 17.031 6.261 10.166 1.00 26.29 134 LEU A N 1
ATOM 861 C CA . LEU A 1 134 ? 17.960 6.288 9.053 1.00 26.13 134 LEU A CA 1
ATOM 862 C C . LEU A 1 134 ? 17.890 4.886 8.437 1.00 25.35 134 LEU A C 1
ATOM 863 O O . LEU A 1 134 ? 18.160 3.872 9.113 1.00 25.81 134 LEU A O 1
ATOM 868 N N . THR A 1 135 ? 17.479 4.838 7.176 1.00 24.26 135 THR A N 1
ATOM 869 C CA . THR A 1 135 ? 17.151 3.597 6.497 1.00 23.85 135 THR A CA 1
ATOM 870 C C . THR A 1 135 ? 18.035 3.502 5.270 1.00 23.72 135 THR A C 1
ATOM 871 O O . THR A 1 135 ? 18.086 4.422 4.461 1.00 24.46 135 THR A O 1
ATOM 875 N N . GLY A 1 136 ? 18.768 2.420 5.142 1.00 23.46 136 GLY A N 1
ATOM 876 C CA . GLY A 1 136 ? 19.521 2.191 3.923 1.00 23.19 136 GLY A CA 1
ATOM 877 C C . GLY A 1 136 ? 18.954 0.991 3.237 1.00 22.92 136 GLY A C 1
ATOM 878 O O . GLY A 1 136 ? 18.488 0.076 3.913 1.00 22.81 136 GLY A O 1
ATOM 879 N N . ASN A 1 137 ? 18.990 1.000 1.906 1.00 22.63 137 ASN A N 1
ATOM 880 C CA . ASN A 1 137 ? 18.408 -0.040 1.086 1.00 22.53 137 ASN A CA 1
ATOM 881 C C . ASN A 1 137 ? 19.390 -0.425 -0.019 1.00 23.34 137 ASN A C 1
ATOM 882 O O . ASN A 1 137 ? 20.009 0.450 -0.656 1.00 22.79 137 ASN A O 1
ATOM 887 N N . ILE A 1 138 ? 19.490 -1.727 -0.264 1.00 23.03 138 ILE A N 1
ATOM 888 C CA . ILE A 1 138 ? 20.204 -2.239 -1.427 1.00 23.88 138 ILE A CA 1
ATOM 889 C C . ILE A 1 138 ? 19.263 -3.189 -2.124 1.00 23.41 138 ILE A C 1
ATOM 890 O O . ILE A 1 138 ? 18.690 -4.091 -1.479 1.00 23.12 138 ILE A O 1
ATOM 895 N N . ASP A 1 139 ? 19.064 -2.964 -3.413 1.00 23.65 139 ASP A N 1
ATOM 896 C CA . ASP A 1 139 ? 18.078 -3.707 -4.188 1.00 24.20 139 ASP A CA 1
ATOM 897 C C . ASP A 1 139 ? 18.666 -4.190 -5.492 1.00 24.38 139 ASP A C 1
ATOM 898 O O . ASP A 1 139 ? 19.275 -3.427 -6.242 1.00 24.56 139 ASP A O 1
ATOM 903 N N . TYR A 1 140 ? 18.466 -5.470 -5.762 1.00 24.70 140 TYR A N 1
ATOM 904 C CA . TYR A 1 140 ? 19.080 -6.111 -6.912 1.00 25.13 140 TYR A CA 1
ATOM 905 C C . TYR A 1 140 ? 18.045 -6.888 -7.691 1.00 25.11 140 TYR A C 1
ATOM 906 O O . TYR A 1 140 ? 17.346 -7.741 -7.134 1.00 24.53 140 TYR A O 1
ATOM 915 N N . THR A 1 141 ? 17.904 -6.559 -8.960 1.00 25.43 141 THR A N 1
ATOM 916 C CA . THR A 1 141 ? 16.950 -7.233 -9.818 1.00 25.90 141 THR A CA 1
ATOM 917 C C . THR A 1 141 ? 17.641 -8.257 -10.687 1.00 26.83 141 THR A C 1
ATOM 918 O O . THR A 1 141 ? 18.695 -7.987 -11.273 1.00 26.35 141 THR A O 1
ATOM 922 N N . PHE A 1 142 ? 17.069 -9.457 -10.718 1.00 27.32 142 PHE A N 1
ATOM 923 C CA . PHE A 1 142 ? 17.661 -10.531 -11.487 1.00 28.34 142 PHE A CA 1
ATOM 924 C C . PHE A 1 142 ? 16.581 -11.310 -12.221 1.00 29.04 142 PHE A C 1
ATOM 925 O O . PHE A 1 142 ? 15.392 -11.322 -11.825 1.00 27.64 142 PHE A O 1
ATOM 933 N N . LEU A 1 143 ? 16.990 -11.942 -13.314 1.00 30.43 143 LEU A N 1
ATOM 934 C CA . LEU A 1 143 ? 16.080 -12.773 -14.121 1.00 31.61 143 LEU A CA 1
ATOM 935 C C . LEU A 1 143 ? 14.854 -11.968 -14.567 1.00 31.86 143 LEU A C 1
ATOM 936 O O . LEU A 1 143 ? 13.740 -12.496 -14.654 1.00 32.86 143 LEU A O 1
ATOM 941 N N . LYS A 1 144 ? 15.091 -10.696 -14.864 1.00 32.46 144 LYS A N 1
ATOM 942 C CA . LYS A 1 144 ? 14.074 -9.739 -15.274 1.00 33.36 144 LYS A CA 1
ATOM 943 C C . LYS A 1 144 ? 13.038 -9.458 -14.176 1.00 30.95 144 LYS A C 1
ATOM 944 O O . LYS A 1 144 ? 12.817 -8.314 -13.857 1.00 30.41 144 LYS A O 1
ATOM 950 N N . ASP A 1 145 ? 12.442 -10.491 -13.579 1.00 29.96 145 ASP A N 1
ATOM 951 C CA . ASP A 1 145 ? 11.216 -10.296 -12.770 1.00 28.82 145 ASP A CA 1
ATOM 952 C C . ASP A 1 145 ? 11.371 -10.393 -11.257 1.00 27.44 145 ASP A C 1
ATOM 953 O O . ASP A 1 145 ? 10.414 -10.096 -10.513 1.00 26.28 145 ASP A O 1
ATOM 958 N N . TYR A 1 146 ? 12.535 -10.860 -10.796 1.00 26.95 146 TYR A N 1
ATOM 959 C CA . TYR A 1 146 ? 12.815 -10.904 -9.364 1.00 26.19 146 TYR A CA 1
ATOM 960 C C . TYR A 1 146 ? 13.555 -9.689 -8.829 1.00 24.98 146 TYR A C 1
ATOM 961 O O . TYR A 1 146 ? 14.438 -9.121 -9.496 1.00 25.04 146 TYR A O 1
ATOM 970 N N . THR A 1 147 ? 13.219 -9.308 -7.598 1.00 23.69 147 THR A N 1
ATOM 971 C CA . THR A 1 147 ? 14.008 -8.336 -6.877 1.00 23.75 147 THR A CA 1
ATOM 972 C C . THR A 1 147 ? 14.295 -8.844 -5.489 1.00 23.77 147 THR A C 1
ATOM 973 O O . THR A 1 147 ? 13.368 -9.257 -4.756 1.00 22.43 147 THR A O 1
ATOM 977 N N . ILE A 1 148 ? 15.571 -8.825 -5.111 1.00 23.93 148 ILE A N 1
ATOM 978 C CA . ILE A 1 148 ? 15.931 -9.089 -3.707 1.00 24.55 148 ILE A CA 1
ATOM 979 C C . ILE A 1 148 ? 16.414 -7.759 -3.108 1.00 24.27 148 ILE A C 1
ATOM 980 O O . ILE A 1 148 ? 17.255 -7.061 -3.709 1.00 24.75 148 ILE A O 1
ATOM 985 N N . GLY A 1 149 ? 15.887 -7.414 -1.938 1.00 23.33 149 GLY A N 1
ATOM 986 C CA . GLY A 1 149 ? 16.235 -6.167 -1.256 1.00 23.86 149 GLY A CA 1
ATOM 987 C C . GLY A 1 149 ? 16.666 -6.358 0.176 1.00 23.93 149 GLY A C 1
ATOM 988 O O . GLY A 1 149 ? 16.009 -7.101 0.920 1.00 24.95 149 GLY A O 1
ATOM 989 N N . TYR A 1 150 ? 17.771 -5.731 0.569 1.00 23.54 150 TYR A N 1
ATOM 990 C CA . TYR A 1 150 ? 18.195 -5.701 1.973 1.00 23.85 150 TYR A CA 1
ATOM 991 C C . TYR A 1 150 ? 17.984 -4.267 2.472 1.00 23.28 150 TYR A C 1
ATOM 992 O O . TYR A 1 150 ? 18.296 -3.320 1.771 1.00 22.61 150 TYR A O 1
ATOM 1001 N N . GLU A 1 151 ? 17.448 -4.149 3.672 1.00 22.99 151 GLU A N 1
ATOM 1002 C CA . GLU A 1 151 ? 17.135 -2.866 4.299 1.00 23.13 151 GLU A CA 1
ATOM 1003 C C . GLU A 1 151 ? 17.660 -2.911 5.720 1.00 23.29 151 GLU A C 1
ATOM 1004 O O . GLU A 1 151 ? 17.420 -3.878 6.475 1.00 23.01 151 GLU A O 1
ATOM 1010 N N . LEU A 1 152 ? 18.450 -1.898 6.059 1.00 23.01 152 LEU A N 1
ATOM 1011 C CA . LEU A 1 152 ? 18.999 -1.753 7.381 1.00 23.90 152 LEU A CA 1
ATOM 1012 C C . LEU A 1 152 ? 18.385 -0.474 7.897 1.00 24.10 152 LEU A C 1
ATOM 1013 O O . LEU A 1 152 ? 18.414 0.526 7.202 1.00 23.45 152 LEU A O 1
ATOM 1018 N N . GLU A 1 153 ? 17.810 -0.513 9.087 1.00 25.45 153 GLU A N 1
ATOM 1019 C CA . GLU A 1 153 ? 17.151 0.648 9.638 1.00 26.82 153 GLU A CA 1
ATOM 1020 C C . GLU A 1 153 ? 17.610 0.914 11.054 1.00 27.53 153 GLU A C 1
ATOM 1021 O O . GLU A 1 153 ? 17.631 0.016 11.908 1.00 27.40 153 GLU A O 1
ATOM 1027 N N . TYR A 1 154 ? 17.990 2.171 11.288 1.00 28.01 154 TYR A N 1
ATOM 1028 C CA . TYR A 1 154 ? 18.458 2.606 12.572 1.00 29.66 154 TYR A CA 1
ATOM 1029 C C . TYR A 1 154 ? 17.461 3.630 13.103 1.00 29.44 154 TYR A C 1
ATOM 1030 O O . TYR A 1 154 ? 17.215 4.654 12.461 1.00 27.66 154 TYR A O 1
ATOM 1039 N N . LYS A 1 155 ? 16.908 3.353 14.275 1.00 30.41 155 LYS A N 1
ATOM 1040 C CA . LYS A 1 155 ? 15.952 4.266 14.898 1.00 31.66 155 LYS A CA 1
ATOM 1041 C C . LYS A 1 155 ? 16.498 4.750 16.220 1.00 33.21 155 LYS A C 1
ATOM 1042 O O . LYS A 1 155 ? 16.961 3.955 17.044 1.00 33.02 155 LYS A O 1
ATOM 1048 N N . LYS A 1 156 ? 16.407 6.061 16.426 1.00 33.53 156 LYS A N 1
ATOM 1049 C CA . LYS A 1 156 ? 16.858 6.673 17.650 1.00 36.44 156 LYS A CA 1
ATOM 1050 C C . LYS A 1 156 ? 15.808 7.629 18.151 1.00 38.02 156 LYS A C 1
ATOM 1051 O O . LYS A 1 156 ? 15.356 8.487 17.404 1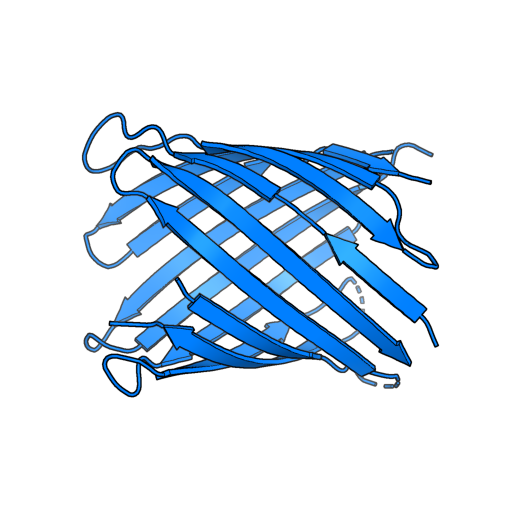.00 36.17 156 LYS A O 1
ATOM 1057 N N . GLY A 1 157 ? 15.427 7.470 19.413 1.00 41.62 157 GLY A N 1
ATOM 1058 C CA . GLY A 1 157 ? 14.485 8.376 20.064 1.00 45.23 157 GLY A CA 1
ATOM 1059 C C . GLY A 1 157 ? 15.165 9.594 20.665 1.00 49.64 157 GLY A C 1
ATOM 1060 O O . GLY A 1 157 ? 16.384 9.599 20.918 1.00 50.03 157 GLY A O 1
ATOM 1061 N N . THR A 1 158 ? 14.370 10.639 20.877 1.00 53.99 158 THR A N 1
ATOM 1062 C CA . THR A 1 158 ? 14.741 11.755 21.752 1.00 58.23 158 THR A CA 1
ATOM 1063 C C . THR A 1 158 ? 13.603 12.006 22.755 1.00 62.07 158 THR A C 1
ATOM 1064 O O . THR A 1 158 ? 12.784 12.905 22.572 1.00 65.17 158 THR A O 1
ATOM 1068 N N . SER A 1 159 ? 13.558 11.188 23.807 1.00 66.57 159 SER A N 1
ATOM 1069 C CA . SER A 1 159 ? 12.508 11.264 24.826 1.00 68.70 159 SER A CA 1
ATOM 1070 C C . SER A 1 159 ? 12.945 10.596 26.132 1.00 71.41 159 SER A C 1
ATOM 1071 O O . SER A 1 159 ? 12.612 11.064 27.228 1.00 71.76 159 SER A O 1
ATOM 1074 N N . TYR A 1 170 ? 18.825 2.958 21.028 1.00 46.67 170 TYR A N 1
ATOM 1075 C CA . TYR A 1 170 ? 18.499 2.860 19.611 1.00 44.85 170 TYR A CA 1
ATOM 1076 C C . TYR A 1 170 ? 18.062 1.445 19.222 1.00 43.30 170 TYR A C 1
ATOM 1077 O O . TYR A 1 170 ? 18.429 0.462 19.882 1.00 44.50 170 TYR A O 1
ATOM 1086 N N . ASP A 1 171 ? 17.299 1.334 18.145 1.00 40.47 171 ASP A N 1
ATOM 1087 C CA . ASP A 1 171 ? 16.930 0.018 17.600 1.00 39.74 171 ASP A CA 1
ATOM 1088 C C . ASP A 1 171 ? 17.490 -0.169 16.214 1.00 36.11 171 ASP A C 1
ATOM 1089 O O . ASP A 1 171 ? 17.491 0.757 15.404 1.00 34.38 171 ASP A O 1
ATOM 1094 N N . ILE A 1 172 ? 17.946 -1.382 15.931 1.00 34.53 172 ILE A N 1
ATOM 1095 C CA . ILE A 1 172 ? 18.368 -1.712 14.590 1.00 33.00 172 ILE A CA 1
ATOM 1096 C C . ILE A 1 172 ? 17.467 -2.808 14.024 1.00 31.48 172 ILE A C 1
ATOM 1097 O O . ILE A 1 172 ? 17.140 -3.787 14.703 1.00 32.15 172 ILE A O 1
ATOM 1102 N N . THR A 1 173 ? 17.091 -2.633 12.768 1.00 29.20 173 THR A N 1
ATOM 1103 C CA . THR A 1 173 ? 16.261 -3.582 12.048 1.00 28.15 173 THR A CA 1
ATOM 1104 C C . THR A 1 173 ? 16.991 -4.012 10.797 1.00 27.05 173 THR A C 1
ATOM 1105 O O . THR A 1 173 ? 17.537 -3.182 10.066 1.00 26.46 173 THR A O 1
ATOM 1109 N N . HIS A 1 174 ? 16.993 -5.313 10.565 1.00 26.86 174 HIS A N 1
ATOM 1110 C CA . HIS A 1 174 ? 17.478 -5.909 9.326 1.00 26.50 174 HIS A CA 1
ATOM 1111 C C . HIS A 1 174 ? 16.316 -6.549 8.619 1.00 25.96 174 HIS A C 1
ATOM 1112 O O . HIS A 1 174 ? 15.558 -7.340 9.223 1.00 26.15 174 HIS A O 1
ATOM 1119 N N . ASN A 1 175 ? 16.123 -6.213 7.359 1.00 24.40 175 ASN A N 1
ATOM 1120 C CA . ASN A 1 175 ? 15.016 -6.762 6.609 1.00 23.74 175 ASN A CA 1
ATOM 1121 C C . ASN A 1 175 ? 15.430 -7.234 5.226 1.00 22.97 175 ASN A C 1
ATOM 1122 O O . ASN A 1 175 ? 16.246 -6.571 4.543 1.00 23.06 175 ASN A O 1
ATOM 1127 N N . VAL A 1 176 ? 14.917 -8.406 4.843 1.00 22.45 176 VAL A N 1
ATOM 1128 C CA . VAL A 1 176 ? 15.081 -8.935 3.492 1.00 21.88 176 VAL A CA 1
ATOM 1129 C C . VAL A 1 176 ? 13.730 -9.141 2.803 1.00 21.44 176 VAL A C 1
ATOM 1130 O O . VAL A 1 176 ? 12.828 -9.790 3.334 1.00 20.86 176 VAL A O 1
ATOM 1134 N N . LYS A 1 177 ? 13.600 -8.602 1.603 1.00 21.07 177 LYS A N 1
ATOM 1135 C CA . LYS A 1 177 ? 12.357 -8.663 0.851 1.00 21.04 177 LYS A CA 1
ATOM 1136 C C . LYS A 1 177 ? 12.675 -9.317 -0.474 1.00 21.03 177 LYS A C 1
ATOM 1137 O O . LYS A 1 177 ? 13.707 -9.009 -1.111 1.00 20.31 177 LYS A O 1
ATOM 1143 N N . LEU A 1 178 ? 11.809 -10.237 -0.885 1.00 20.59 178 LEU A N 1
ATOM 1144 C CA . LEU A 1 178 ? 11.923 -10.855 -2.192 1.00 21.26 178 LEU A CA 1
ATOM 1145 C C . LEU A 1 178 ? 10.601 -10.669 -2.933 1.00 20.84 178 LEU A C 1
ATOM 1146 O O . LEU A 1 178 ? 9.547 -11.063 -2.451 1.00 20.56 178 LEU A O 1
ATOM 1151 N N . SER A 1 179 ?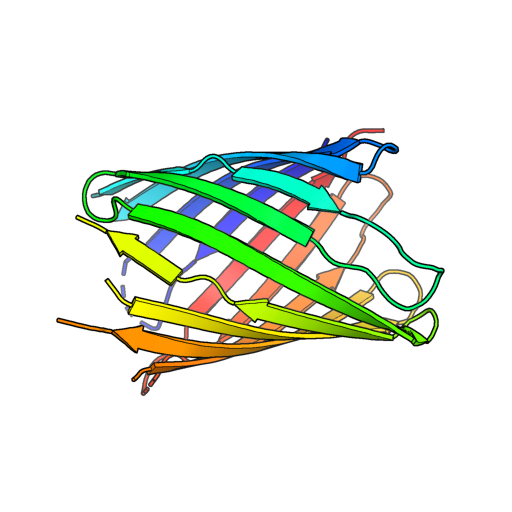 10.653 -10.046 -4.099 1.00 20.67 179 SER A N 1
ATOM 1152 C CA . SER A 1 179 ? 9.462 -9.785 -4.876 1.00 20.88 179 SER A CA 1
ATOM 1153 C C . SER A 1 179 ? 9.583 -10.440 -6.260 1.00 21.30 179 SER A C 1
ATOM 1154 O O . SER A 1 179 ? 10.671 -10.600 -6.784 1.00 21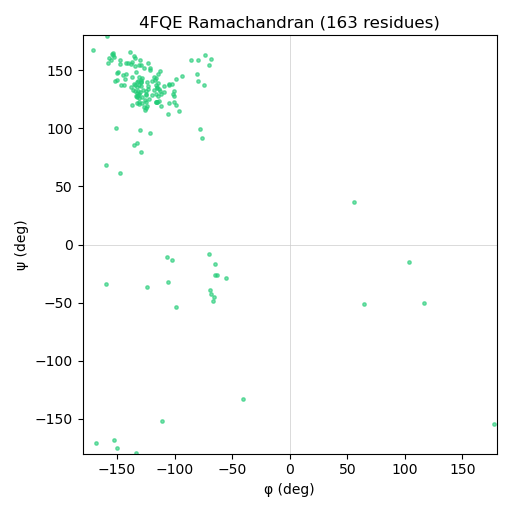.74 179 SER A O 1
ATOM 1157 N N . TYR A 1 180 ? 8.447 -10.788 -6.848 1.00 21.77 180 TYR A N 1
ATOM 1158 C CA . TYR A 1 180 ? 8.396 -11.387 -8.156 1.00 22.45 180 TYR A CA 1
ATOM 1159 C C . TYR A 1 180 ? 7.260 -10.758 -8.963 1.00 22.79 180 TYR A C 1
ATOM 1160 O O . TYR A 1 180 ? 6.089 -10.784 -8.566 1.00 21.87 180 TYR A O 1
ATOM 1169 N N . LYS A 1 181 ? 7.642 -10.155 -10.084 1.00 23.10 181 LYS A N 1
ATOM 1170 C CA . LYS A 1 181 ? 6.724 -9.596 -11.048 1.00 23.62 181 LYS A CA 1
ATOM 1171 C C . LYS A 1 181 ? 6.122 -10.756 -11.838 1.00 23.77 181 LYS A C 1
ATOM 1172 O O . LYS A 1 181 ? 6.676 -11.211 -12.832 1.00 24.16 181 LYS A O 1
ATOM 1178 N N . TRP A 1 182 ? 4.982 -11.242 -11.342 1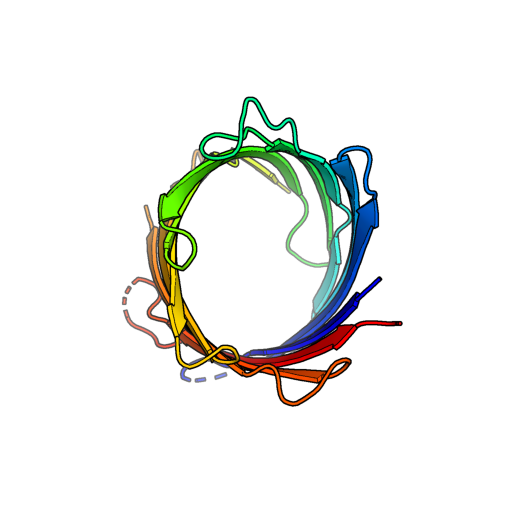.00 23.32 182 TRP A N 1
ATOM 1179 C CA . TRP A 1 182 ? 4.307 -12.398 -11.889 1.00 23.82 182 TRP A CA 1
ATOM 1180 C C . TRP A 1 182 ? 3.740 -12.105 -13.255 1.00 24.64 182 TRP A C 1
ATOM 1181 O O . TRP A 1 182 ? 3.836 -12.926 -14.183 1.00 25.10 182 TRP A O 1
ATOM 1192 N N . ASP A 1 183 ? 3.149 -10.933 -13.406 1.00 24.89 183 ASP A N 1
ATOM 1193 C CA . ASP A 1 183 ? 2.861 -10.386 -14.725 1.00 26.11 183 ASP A CA 1
ATOM 1194 C C . ASP A 1 183 ? 2.831 -8.867 -14.662 1.00 26.63 183 ASP A C 1
ATOM 1195 O O . ASP A 1 183 ? 3.240 -8.289 -13.669 1.00 26.43 183 ASP A O 1
ATOM 1200 N N . LYS A 1 184 ? 2.347 -8.237 -15.729 1.00 28.81 184 LYS A N 1
ATOM 1201 C CA . LYS A 1 184 ? 2.305 -6.775 -15.890 1.00 29.53 184 LYS A CA 1
ATOM 1202 C C . LYS A 1 184 ? 1.567 -6.079 -14.708 1.00 28.95 184 LYS A C 1
ATOM 1203 O O . LYS A 1 184 ? 1.866 -4.922 -14.347 1.00 28.83 184 LYS A O 1
ATOM 1209 N N . ASN A 1 185 ? 0.621 -6.799 -14.094 1.00 27.75 185 ASN A N 1
ATOM 1210 C CA . ASN A 1 185 ? -0.170 -6.240 -12.996 1.00 27.00 185 ASN A CA 1
ATOM 1211 C C . ASN A 1 185 ? 0.152 -6.712 -11.585 1.00 25.54 185 ASN A C 1
ATOM 1212 O O . ASN A 1 185 ? 0.032 -5.923 -10.652 1.00 25.54 185 ASN A O 1
ATOM 1217 N N . TRP A 1 186 ? 0.589 -7.962 -11.411 1.00 24.21 186 TRP A N 1
ATOM 1218 C CA . TRP A 1 186 ? 0.724 -8.536 -10.079 1.00 23.23 186 TRP A CA 1
ATOM 1219 C C . TRP A 1 186 ? 2.142 -8.778 -9.666 1.00 22.71 186 TRP A C 1
ATOM 1220 O O . TRP A 1 186 ? 2.886 -9.477 -10.371 1.00 22.95 186 TRP A O 1
ATOM 1231 N N . LYS A 1 187 ? 2.496 -8.308 -8.476 1.00 22.16 187 LYS A N 1
ATOM 1232 C CA . LYS A 1 187 ? 3.843 -8.478 -7.905 1.00 21.97 187 LYS A CA 1
ATOM 1233 C C . LYS A 1 187 ? 3.695 -8.954 -6.465 1.00 21.22 187 LYS A C 1
ATOM 1234 O O . LYS A 1 187 ? 3.677 -8.137 -5.512 1.00 20.87 187 LYS A O 1
ATOM 1240 N N . PRO A 1 188 ? 3.595 -10.285 -6.272 1.00 20.98 188 PRO A N 1
ATOM 1241 C CA . PRO A 1 188 ? 3.648 -10.823 -4.922 1.00 20.65 188 PRO A CA 1
ATOM 1242 C C . PRO A 1 188 ? 5.038 -10.710 -4.321 1.00 20.40 188 PRO A C 1
ATOM 1243 O O . PRO A 1 188 ? 6.000 -10.614 -5.058 1.00 20.29 188 PRO A O 1
ATOM 1247 N N . TYR A 1 189 ? 5.097 -10.667 -2.987 1.00 20.25 189 TYR A N 1
ATOM 1248 C CA . TYR A 1 189 ? 6.323 -10.577 -2.267 1.00 20.26 189 TYR A CA 1
ATOM 1249 C C . TYR A 1 189 ? 6.251 -11.077 -0.840 1.00 20.39 189 TYR A C 1
ATOM 1250 O O . TYR A 1 189 ? 5.196 -11.186 -0.262 1.00 20.73 189 TYR A O 1
ATOM 1259 N N . VAL A 1 190 ? 7.419 -11.379 -0.302 1.00 21.02 190 VAL A N 1
ATOM 1260 C CA . VAL A 1 190 ? 7.607 -11.834 1.062 1.00 21.66 190 VAL A CA 1
ATOM 1261 C C . VAL A 1 190 ? 8.770 -11.067 1.692 1.00 21.97 190 VAL A C 1
ATOM 1262 O O . VAL A 1 190 ? 9.704 -10.617 0.989 1.00 21.21 190 VAL A O 1
ATOM 1266 N N . GLU A 1 191 ? 8.691 -10.858 3.003 1.00 22.26 191 GLU A N 1
ATOM 1267 C CA . GLU A 1 191 ? 9.773 -10.219 3.744 1.00 22.60 191 GLU A CA 1
ATOM 1268 C C . GLU A 1 191 ? 9.994 -10.942 5.028 1.00 22.41 191 GLU A C 1
ATOM 1269 O O . GLU A 1 191 ? 9.050 -11.412 5.649 1.00 22.44 191 GLU A O 1
ATOM 1275 N N . VAL A 1 192 ? 11.254 -11.022 5.429 1.00 22.52 192 VAL A N 1
ATOM 1276 C CA . VAL A 1 192 ? 11.610 -11.574 6.733 1.00 22.89 192 VAL A CA 1
ATOM 1277 C C . VAL A 1 192 ? 12.587 -10.610 7.342 1.00 23.24 192 VAL A C 1
ATOM 1278 O O . VAL A 1 192 ? 13.592 -10.223 6.701 1.00 23.73 192 VAL A O 1
ATOM 1282 N N . GLY A 1 193 ? 12.298 -10.197 8.561 1.00 23.62 193 GLY A N 1
ATOM 1283 C CA . GLY A 1 193 ? 13.165 -9.265 9.252 1.00 24.75 193 GLY A CA 1
ATOM 1284 C C . GLY A 1 193 ? 13.450 -9.624 10.677 1.00 25.56 193 GLY A C 1
ATOM 1285 O O . GLY A 1 193 ? 12.739 -10.401 11.284 1.00 25.72 193 GLY A O 1
ATOM 1286 N N . ASN A 1 194 ? 14.516 -9.049 11.197 1.00 26.64 194 ASN A N 1
ATOM 1287 C CA A ASN A 1 194 ? 14.806 -9.162 12.613 0.50 28.24 194 ASN A CA 1
ATOM 1288 C CA B ASN A 1 194 ? 14.886 -9.166 12.590 0.50 28.39 194 ASN A CA 1
ATOM 1289 C C . ASN A 1 194 ? 14.780 -7.794 13.238 1.00 28.71 194 ASN A C 1
ATOM 1290 O O . ASN A 1 194 ? 15.431 -6.854 12.779 1.00 27.63 194 ASN A O 1
ATOM 1299 N N . VAL A 1 195 ? 13.997 -7.694 14.298 1.00 30.47 195 VAL A N 1
ATOM 1300 C CA . VAL A 1 195 ? 13.810 -6.436 14.992 1.00 32.14 195 VAL A CA 1
ATOM 1301 C C . VAL A 1 195 ? 14.470 -6.592 16.371 1.00 35.62 195 VAL A C 1
ATOM 1302 O O . VAL A 1 195 ? 14.146 -7.530 17.134 1.00 36.55 195 VAL A O 1
ATOM 1306 N N . SER A 1 196 ? 15.476 -5.737 16.620 1.00 38.91 196 SER A N 1
ATOM 1307 C CA . SER A 1 196 ? 16.283 -5.750 17.851 1.00 41.33 196 SER A CA 1
ATOM 1308 C C . SER A 1 196 ? 16.298 -4.399 18.605 1.00 42.92 196 SER A C 1
ATOM 1309 O O . SER A 1 196 ? 16.833 -3.373 18.122 1.00 44.77 196 SER A O 1
ATOM 1312 N N . ARG A 1 204 ? 16.105 -9.832 18.471 1.00 50.69 204 ARG A N 1
ATOM 1313 C CA . ARG A 1 204 ? 15.283 -10.499 19.474 1.00 51.14 204 ARG A CA 1
ATOM 1314 C C . ARG A 1 204 ? 14.131 -11.276 18.839 1.00 47.82 204 ARG A C 1
ATOM 1315 O O . ARG A 1 204 ? 13.950 -12.441 19.157 1.00 49.24 204 ARG A O 1
ATOM 1323 N N . GLN A 1 205 ? 13.365 -10.643 17.946 1.00 43.28 205 GLN A N 1
ATOM 1324 C CA . GLN A 1 205 ? 12.229 -11.313 17.293 1.00 40.84 205 GLN A CA 1
ATOM 1325 C C . GLN A 1 205 ? 12.181 -11.188 15.768 1.00 36.18 205 GLN A C 1
ATOM 1326 O O . GLN A 1 205 ? 12.797 -10.308 15.187 1.00 34.79 205 GLN A O 1
ATOM 1332 N N . THR A 1 206 ? 11.452 -12.106 15.136 1.00 32.35 206 THR A N 1
ATOM 1333 C CA . THR A 1 206 ? 11.319 -12.129 13.694 1.00 29.61 206 THR A CA 1
ATOM 1334 C C . THR A 1 206 ? 9.949 -11.609 13.267 1.00 28.07 206 THR A C 1
ATOM 1335 O O . THR A 1 206 ? 8.895 -11.980 13.846 1.00 28.52 206 THR A O 1
ATOM 1339 N N . ARG A 1 207 ? 10.000 -10.788 12.229 1.00 25.55 207 ARG A N 1
ATOM 1340 C CA . ARG A 1 207 ? 8.846 -10.125 11.641 1.00 24.48 207 ARG A CA 1
ATOM 1341 C C . ARG A 1 207 ? 8.695 -10.655 10.232 1.00 23.23 207 ARG A C 1
ATOM 1342 O O . ARG A 1 207 ? 9.623 -10.560 9.412 1.00 22.78 207 ARG A O 1
ATOM 1350 N N . TYR A 1 208 ? 7.524 -11.202 9.962 1.00 22.93 208 TYR A N 1
ATOM 1351 C CA . TYR A 1 208 ? 7.221 -11.815 8.676 1.00 22.58 208 TYR A CA 1
ATOM 1352 C C . TYR A 1 208 ? 6.130 -11.020 7.999 1.00 21.91 208 TYR A C 1
ATOM 1353 O O . TYR A 1 208 ? 5.154 -10.649 8.641 1.00 21.47 208 TYR A O 1
ATOM 1362 N N . ARG A 1 209 ? 6.324 -10.744 6.715 1.00 21.24 209 ARG A N 1
ATOM 1363 C CA . ARG A 1 209 ? 5.329 -10.101 5.883 1.00 20.84 209 ARG A CA 1
ATOM 1364 C C . ARG A 1 209 ? 5.114 -10.872 4.602 1.00 20.62 209 ARG A C 1
ATOM 1365 O O . ARG A 1 209 ? 6.064 -11.359 3.981 1.00 20.12 209 ARG A O 1
ATOM 1373 N N . VAL A 1 210 ? 3.851 -10.958 4.199 1.00 20.78 210 VAL A N 1
ATOM 1374 C CA . VAL A 1 210 ? 3.527 -11.363 2.854 1.00 20.62 210 VAL A CA 1
ATOM 1375 C C . VAL A 1 210 ? 2.581 -10.318 2.286 1.00 20.17 210 VAL A C 1
ATOM 1376 O O . VAL A 1 210 ? 1.727 -9.763 2.988 1.00 19.99 210 VAL A O 1
ATOM 1380 N N . GLY A 1 211 ? 2.738 -10.044 1.004 1.00 19.92 211 GLY A N 1
ATOM 1381 C CA . GLY A 1 211 ? 1.864 -9.073 0.358 1.00 19.84 211 GLY A CA 1
ATOM 1382 C C . GLY A 1 211 ? 1.832 -9.251 -1.135 1.00 19.88 211 GLY A C 1
ATOM 1383 O O . GLY A 1 211 ? 2.501 -10.111 -1.697 1.00 19.37 211 GLY A O 1
ATOM 1384 N N . VAL A 1 212 ? 1.044 -8.405 -1.777 1.00 20.13 212 VAL A N 1
ATOM 1385 C CA . VAL A 1 212 ? 1.003 -8.339 -3.211 1.00 20.34 212 VAL A CA 1
ATOM 1386 C C . VAL A 1 212 ? 0.665 -6.927 -3.623 1.00 20.72 212 VAL A C 1
ATOM 1387 O O . VAL A 1 212 ? -0.144 -6.246 -2.973 1.00 20.77 212 VAL A O 1
ATOM 1391 N N . GLN A 1 213 ? 1.315 -6.502 -4.704 1.00 21.20 213 GLN A N 1
ATOM 1392 C CA . GLN A 1 213 ? 1.108 -5.182 -5.273 1.00 21.40 213 GLN A CA 1
ATOM 1393 C C . GLN A 1 213 ? 0.475 -5.348 -6.627 1.00 21.64 213 GLN A C 1
ATOM 1394 O O . GLN A 1 213 ? 1.014 -6.086 -7.490 1.00 21.81 213 GLN A O 1
ATOM 1400 N N . TYR A 1 214 ? -0.677 -4.713 -6.809 1.00 21.23 214 TYR A N 1
ATOM 1401 C CA . TYR A 1 214 ? -1.369 -4.690 -8.068 1.00 22.05 214 TYR A CA 1
ATOM 1402 C C . TYR A 1 214 ? -1.084 -3.330 -8.704 1.00 22.34 214 TYR A C 1
ATOM 1403 O O . TYR A 1 214 ? -1.249 -2.333 -8.040 1.00 21.42 214 TYR A O 1
ATOM 1412 N N . SER A 1 215 ? -0.654 -3.340 -9.960 1.00 23.39 215 SER A N 1
ATOM 1413 C CA . SER A 1 215 ? -0.442 -2.135 -10.757 1.00 24.52 215 SER A CA 1
ATOM 1414 C C . SER A 1 215 ? -1.421 -2.067 -11.923 1.00 26.19 215 SER A C 1
ATOM 1415 O O . SER A 1 215 ? -1.633 -3.043 -12.654 1.00 26.24 215 SER A O 1
ATOM 1418 N N . PHE A 1 216 ? -2.017 -0.895 -12.099 1.00 27.18 216 PHE A N 1
ATOM 1419 C CA . PHE A 1 216 ? -2.930 -0.649 -13.220 1.00 29.34 216 PHE A CA 1
ATOM 1420 C C . PHE A 1 216 ? -2.167 -0.369 -14.491 1.00 31.88 216 PHE A C 1
ATOM 1421 O O . PHE A 1 216 ? -1.146 0.302 -14.462 1.00 32.12 216 PHE A O 1
ATOM 1429 N N . HIS A 1 217 ? -2.663 -0.896 -15.604 1.00 35.79 217 HIS A N 1
ATOM 1430 C CA . HIS A 1 217 ? -2.187 -0.512 -16.937 1.00 39.17 217 HIS A CA 1
ATOM 1431 C C . HIS A 1 217 ? -3.354 -0.325 -17.864 1.00 41.92 217 HIS A C 1
ATOM 1432 O O . HIS A 1 217 ? -4.031 -1.297 -18.209 1.00 45.79 217 HIS A O 1
#

InterPro domains:
  IPR009331 Oligogalacturonate-specific porin [PF06178] (14-236)
  IPR009331 Oligogalacturonate-specific porin [PTHR38105] (1-236)
  IPR053713 Bacterial Outer Membrane Channel Superfamily [G3DSA:2.40.160.40] (21-236)

Sequence (170 aa):
VSIDYRHEMMQDGHKDRLLISHRFANGFGLSSEVKWAQVSNGTEVVVASYVYKFNSVFSIIEPGFSLESGSSNNNYRPYLRGRANVTDDLSVALRYRRPYFKRKGYTLTGNIDYTFLKDYTIGYELEYKKGTSYDITHNVKLSYKWDKNWKPYVEVGNNVSRQTRYRVGVQYSFH

CATH classification: 2.40.160.40